Protein AF-A0A945I205-F1 (afdb_monomer_lite)

pLDDT: mean 88.52, std 10.61, range [39.75, 97.19]

Foldseek 3Di:
DCVVCVPHDDDPVNVQVVVCVVPVDHCPQVCCFVPPQPFFWEWEWEDDFFKIKIAIDSGDAPRWDWWWKAWQNRIDIDTHYNDIDMDTHHGPIDMGTPCVVDRYHYHYDPCSCVVVVDD

Structure (mmCIF, N/CA/C/O backbone):
data_AF-A0A945I205-F1
#
_entry.id   AF-A0A945I205-F1
#
loop_
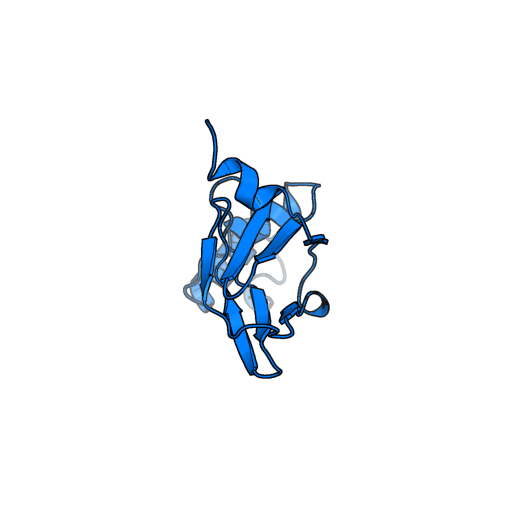_atom_site.group_PDB
_atom_site.id
_atom_site.type_symbol
_atom_site.label_atom_id
_atom_site.label_alt_id
_atom_site.label_comp_id
_atom_site.label_asym_id
_atom_site.label_entity_id
_atom_site.label_seq_id
_atom_site.pdbx_PDB_ins_code
_atom_site.Cartn_x
_atom_site.Cartn_y
_atom_site.Cartn_z
_atom_site.occupancy
_atom_site.B_iso_or_equiv
_atom_site.auth_seq_id
_atom_site.auth_comp_id
_atom_site.auth_asym_id
_atom_site.auth_atom_id
_atom_site.pdbx_PDB_model_num
ATOM 1 N N . PHE A 1 1 ? 5.175 -8.405 -28.660 1.00 67.50 1 PHE A N 1
ATOM 2 C CA . PHE A 1 1 ? 6.515 -7.993 -28.199 1.00 67.50 1 PHE A CA 1
ATOM 3 C C . PHE A 1 1 ? 7.582 -9.014 -28.583 1.00 67.50 1 PHE A C 1
ATOM 5 O O . PHE A 1 1 ? 8.465 -8.673 -29.356 1.00 67.50 1 PHE A O 1
ATOM 12 N N . SER A 1 2 ? 7.446 -10.275 -28.155 1.00 72.12 2 SER A N 1
ATOM 13 C CA . SER A 1 2 ? 8.464 -11.330 -28.311 1.00 72.12 2 SER A CA 1
ATOM 14 C C . SER A 1 2 ? 8.883 -11.619 -29.756 1.00 72.12 2 SER A C 1
ATOM 16 O O . SER A 1 2 ? 10.066 -11.749 -30.026 1.00 72.12 2 SER A O 1
ATOM 18 N N . ILE A 1 3 ? 7.944 -11.620 -30.711 1.00 76.12 3 ILE A N 1
ATOM 19 C CA . ILE A 1 3 ? 8.266 -11.830 -32.137 1.00 76.12 3 ILE A CA 1
ATOM 20 C C . ILE A 1 3 ? 9.074 -10.652 -32.714 1.00 76.12 3 ILE A C 1
ATOM 22 O O . ILE A 1 3 ? 9.969 -10.856 -33.525 1.00 76.12 3 ILE A O 1
ATOM 26 N N . LYS A 1 4 ? 8.791 -9.417 -32.273 1.00 74.06 4 LYS A N 1
ATOM 27 C CA . LYS A 1 4 ? 9.465 -8.204 -32.772 1.00 74.06 4 LYS A CA 1
ATOM 28 C C . LYS A 1 4 ? 10.883 -8.037 -32.216 1.00 74.06 4 LYS A C 1
ATOM 30 O O . LYS A 1 4 ? 11.708 -7.438 -32.888 1.00 74.06 4 LYS A O 1
ATOM 35 N N . ASN A 1 5 ? 11.154 -8.578 -31.026 1.00 76.69 5 ASN A N 1
ATOM 36 C CA . ASN A 1 5 ? 12.439 -8.450 -30.330 1.00 76.69 5 ASN A CA 1
ATOM 37 C C . ASN A 1 5 ? 13.220 -9.775 -30.232 1.00 76.69 5 ASN A C 1
ATOM 39 O O . ASN A 1 5 ? 14.138 -9.900 -29.433 1.00 76.69 5 ASN A O 1
ATOM 43 N N . ALA A 1 6 ? 12.870 -10.785 -31.036 1.00 71.44 6 ALA A N 1
ATOM 44 C CA . ALA A 1 6 ? 13.408 -12.146 -30.910 1.00 71.44 6 ALA A CA 1
ATOM 45 C C . ALA A 1 6 ? 14.937 -12.263 -31.094 1.00 71.44 6 ALA A C 1
ATOM 47 O O . ALA A 1 6 ? 15.520 -13.275 -30.716 1.00 71.44 6 ALA A O 1
ATOM 48 N N . LYS A 1 7 ? 15.586 -11.261 -31.702 1.00 76.75 7 LYS A N 1
ATOM 49 C CA . LYS A 1 7 ? 17.039 -11.222 -31.955 1.00 76.75 7 LYS A CA 1
ATOM 50 C C . LYS A 1 7 ? 17.687 -9.904 -31.512 1.00 76.75 7 LYS A C 1
ATOM 52 O O . LYS A 1 7 ? 18.774 -9.577 -31.978 1.00 76.75 7 LYS A O 1
ATOM 57 N N . SER A 1 8 ? 17.011 -9.128 -30.668 1.00 76.62 8 SER A N 1
ATOM 58 C CA . SER A 1 8 ? 17.520 -7.861 -30.138 1.00 76.62 8 SER A CA 1
ATOM 59 C C . SER A 1 8 ? 17.715 -7.945 -28.627 1.00 76.62 8 SER A C 1
ATOM 61 O O . SER A 1 8 ? 17.039 -8.705 -27.934 1.00 76.62 8 SER A O 1
ATOM 63 N N . HIS A 1 9 ? 18.646 -7.147 -28.107 1.00 80.19 9 HIS A N 1
ATOM 64 C CA . HIS A 1 9 ? 18.734 -6.906 -26.673 1.00 80.19 9 HIS A CA 1
ATOM 65 C C . HIS A 1 9 ? 17.581 -5.991 -26.266 1.00 80.19 9 HIS A C 1
ATOM 67 O O . HIS A 1 9 ? 17.375 -4.946 -26.882 1.00 80.19 9 HIS A O 1
ATOM 73 N N . VAL A 1 10 ? 16.830 -6.397 -25.246 1.00 82.44 10 VAL A N 1
ATOM 74 C CA . VAL A 1 10 ? 15.769 -5.585 -24.647 1.00 82.44 10 VAL A CA 1
ATOM 75 C C . VAL A 1 10 ? 16.192 -5.158 -23.254 1.00 82.44 10 VAL A C 1
ATOM 77 O O . VAL A 1 10 ? 16.762 -5.947 -22.500 1.00 82.44 10 VAL A O 1
ATOM 80 N N . SER A 1 11 ? 15.911 -3.907 -22.917 1.00 85.81 11 SER A N 1
ATOM 81 C CA . SER A 1 11 ? 16.082 -3.379 -21.569 1.00 85.81 11 SER A CA 1
ATOM 82 C C . SER A 1 11 ? 14.785 -3.486 -20.762 1.00 85.81 11 SER A C 1
ATOM 84 O O . SER A 1 11 ? 13.690 -3.631 -21.316 1.00 85.81 11 SER A O 1
ATOM 86 N N . THR A 1 12 ? 14.890 -3.339 -19.439 1.00 84.69 12 THR A N 1
ATOM 8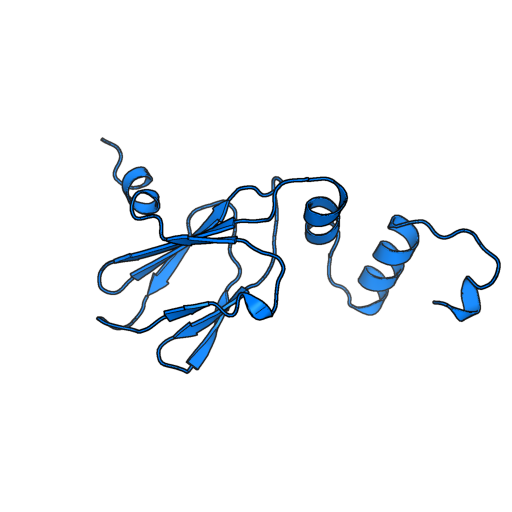7 C CA . THR A 1 12 ? 13.725 -3.165 -18.555 1.00 84.69 12 THR A CA 1
ATOM 88 C C . THR A 1 12 ? 12.843 -2.007 -19.027 1.00 84.69 12 THR A C 1
ATOM 90 O O . THR A 1 12 ? 11.618 -2.113 -19.006 1.00 84.69 12 THR A O 1
ATOM 93 N N . GLN A 1 13 ? 13.456 -0.934 -19.538 1.00 85.38 13 GLN A N 1
ATOM 94 C CA . GLN A 1 13 ? 12.736 0.230 -20.044 1.00 85.38 13 GLN A CA 1
ATOM 95 C C . GLN A 1 13 ? 11.920 -0.089 -21.305 1.00 85.38 13 GLN A C 1
ATOM 97 O O . GLN A 1 13 ? 10.788 0.373 -21.428 1.00 85.38 13 GLN A O 1
ATOM 102 N N . ASP A 1 14 ? 12.444 -0.906 -22.224 1.00 87.38 14 ASP A N 1
ATOM 103 C CA . ASP A 1 14 ? 11.717 -1.300 -23.441 1.00 87.38 14 ASP A CA 1
ATOM 104 C C . ASP A 1 14 ? 10.467 -2.115 -23.111 1.00 87.38 14 ASP A C 1
ATOM 106 O O . ASP A 1 14 ? 9.404 -1.932 -23.715 1.00 87.38 14 ASP A O 1
ATOM 110 N N . PHE A 1 15 ? 10.587 -3.004 -22.124 1.00 86.12 15 PHE A N 1
ATOM 111 C CA . PHE A 1 15 ? 9.468 -3.789 -21.623 1.00 86.12 15 PHE A CA 1
ATOM 112 C C . PHE A 1 15 ? 8.430 -2.914 -20.911 1.00 86.12 15 PHE A C 1
ATOM 114 O O . PHE A 1 15 ? 7.243 -2.994 -21.232 1.00 86.12 15 PHE A O 1
ATOM 121 N N . LEU A 1 16 ? 8.872 -2.025 -20.017 1.00 86.00 16 LEU A N 1
ATOM 122 C CA . LEU A 1 16 ? 8.017 -1.054 -19.331 1.00 86.00 16 LEU A CA 1
ATOM 123 C C . LEU A 1 16 ? 7.231 -0.189 -20.317 1.00 86.00 16 LEU A C 1
ATOM 125 O O . LEU A 1 16 ? 6.006 -0.116 -20.244 1.00 86.00 16 LEU A O 1
ATOM 129 N N . ASN A 1 17 ? 7.920 0.399 -21.295 1.00 87.44 17 ASN A N 1
ATOM 130 C CA . ASN A 1 17 ? 7.302 1.218 -22.335 1.00 87.44 17 ASN A CA 1
ATOM 131 C C . ASN A 1 17 ? 6.265 0.421 -23.139 1.00 87.44 17 ASN A C 1
ATOM 133 O O . ASN A 1 17 ? 5.214 0.952 -23.504 1.00 87.44 17 ASN A O 1
ATOM 137 N N . HIS A 1 18 ? 6.534 -0.861 -23.411 1.00 88.56 18 HIS A N 1
ATOM 138 C CA . HIS A 1 18 ? 5.582 -1.725 -24.100 1.00 88.56 18 HIS A CA 1
ATOM 139 C C . HIS A 1 18 ? 4.314 -1.971 -23.277 1.00 88.56 18 HIS A C 1
ATOM 141 O O . HIS A 1 18 ? 3.220 -1.859 -23.834 1.00 88.56 18 HIS A O 1
ATOM 147 N N . ILE A 1 19 ? 4.449 -2.274 -21.981 1.00 87.00 19 ILE A N 1
ATOM 148 C CA . ILE A 1 19 ? 3.304 -2.479 -21.086 1.00 87.00 19 ILE A CA 1
ATOM 149 C C . ILE A 1 19 ? 2.494 -1.193 -20.974 1.00 87.00 19 ILE A C 1
ATOM 151 O O . ILE A 1 19 ? 1.295 -1.233 -21.232 1.00 87.00 19 ILE A O 1
ATOM 155 N N . ILE A 1 20 ? 3.136 -0.063 -20.662 1.00 88.00 20 ILE A N 1
ATOM 156 C CA . ILE A 1 20 ? 2.463 1.235 -20.504 1.00 88.00 20 ILE A CA 1
ATOM 157 C C . ILE A 1 20 ? 1.662 1.571 -21.766 1.00 88.00 20 ILE A C 1
ATOM 159 O O . ILE A 1 20 ? 0.500 1.959 -21.683 1.00 88.00 20 ILE A O 1
ATOM 163 N N . LYS A 1 21 ? 2.238 1.337 -22.952 1.00 89.38 21 LYS A N 1
ATOM 164 C CA . LYS A 1 21 ? 1.543 1.538 -24.229 1.00 89.38 21 LYS A CA 1
ATOM 165 C C . LYS A 1 21 ? 0.361 0.585 -24.434 1.00 89.38 21 LYS A C 1
ATOM 167 O O . LYS A 1 21 ? -0.621 0.973 -25.058 1.00 89.38 21 LYS A O 1
ATOM 172 N N . ALA A 1 22 ? 0.462 -0.661 -23.977 1.00 89.88 22 ALA A N 1
ATOM 173 C CA . ALA A 1 22 ? -0.583 -1.667 -24.155 1.00 89.88 22 ALA A CA 1
ATOM 174 C C . ALA A 1 22 ? -1.750 -1.499 -23.168 1.00 89.88 22 ALA A C 1
ATOM 176 O O . ALA A 1 22 ? -2.891 -1.781 -23.521 1.00 89.88 22 ALA A O 1
ATOM 177 N N . THR A 1 23 ? -1.475 -1.053 -21.941 1.00 87.31 23 THR A N 1
ATOM 178 C CA . THR A 1 23 ? -2.463 -0.952 -20.855 1.00 87.31 23 THR A CA 1
ATOM 179 C C . THR A 1 23 ? -2.964 0.467 -20.616 1.00 87.31 23 THR A C 1
ATOM 181 O O . THR A 1 23 ? -3.968 0.637 -19.925 1.00 87.31 23 THR A O 1
ATOM 184 N N . ASN A 1 24 ? -2.253 1.475 -21.132 1.00 86.62 24 ASN A N 1
ATOM 185 C CA . ASN A 1 24 ? -2.438 2.888 -20.808 1.00 86.62 24 ASN A CA 1
ATOM 186 C C . ASN A 1 24 ? -2.373 3.173 -19.292 1.00 86.62 24 ASN A C 1
ATOM 188 O O . ASN A 1 24 ? -3.081 4.037 -18.776 1.00 86.62 24 ASN A O 1
ATOM 192 N N . LYS A 1 25 ? -1.555 2.404 -18.564 1.00 83.69 25 LYS A N 1
ATOM 193 C CA . LYS A 1 25 ? -1.317 2.545 -17.120 1.00 83.69 25 LYS A CA 1
ATOM 194 C C . LYS A 1 25 ? 0.167 2.735 -16.860 1.00 83.69 25 LYS A C 1
ATOM 196 O O . LYS A 1 25 ? 0.979 2.043 -17.471 1.00 83.69 25 LYS A O 1
ATOM 201 N N . ASP A 1 26 ? 0.497 3.626 -15.933 1.00 83.31 26 ASP A N 1
ATOM 202 C CA . AS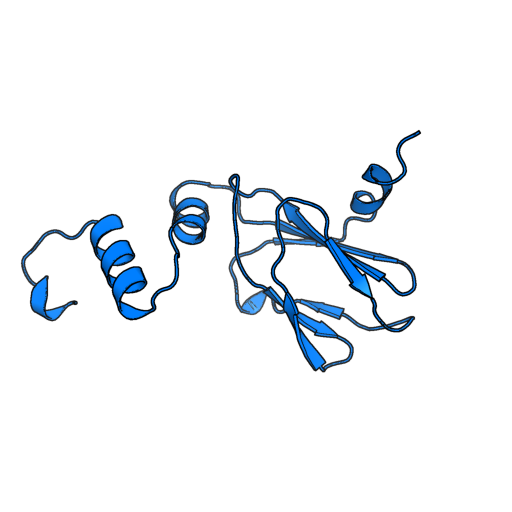P A 1 26 ? 1.869 3.819 -15.481 1.00 83.31 26 ASP A CA 1
ATOM 203 C C . ASP A 1 26 ? 2.243 2.752 -14.443 1.00 83.31 26 ASP A C 1
ATOM 205 O O . ASP A 1 26 ? 1.583 2.608 -13.415 1.00 83.31 26 ASP A O 1
ATOM 209 N N . PHE A 1 27 ? 3.288 1.984 -14.745 1.00 84.00 27 PHE A N 1
ATOM 210 C CA . PHE A 1 27 ? 3.842 0.949 -13.873 1.00 84.00 27 PHE A CA 1
ATOM 211 C C . PHE A 1 27 ? 5.256 1.288 -13.393 1.00 84.00 27 PHE A C 1
ATOM 213 O O . PHE A 1 27 ? 5.876 0.471 -12.712 1.00 84.00 27 PHE A O 1
ATOM 220 N N . GLN A 1 28 ? 5.790 2.465 -13.736 1.00 85.81 28 GLN A N 1
ATOM 221 C CA . GLN A 1 28 ? 7.170 2.813 -13.405 1.00 85.81 28 GLN A CA 1
ATOM 222 C C . GLN A 1 28 ? 7.421 2.792 -11.897 1.00 85.81 28 GLN A C 1
ATOM 224 O O . GLN A 1 28 ? 8.431 2.247 -11.467 1.00 85.81 28 GLN A O 1
ATOM 229 N N . SER A 1 29 ? 6.494 3.313 -11.088 1.00 86.06 29 SER A N 1
ATOM 230 C CA . SER A 1 29 ? 6.625 3.343 -9.623 1.00 86.06 29 SER A CA 1
ATOM 231 C C . SER A 1 29 ? 6.763 1.941 -9.018 1.00 86.06 29 SER A C 1
ATOM 233 O O . SER A 1 29 ? 7.647 1.705 -8.197 1.00 86.06 29 SER A O 1
ATOM 235 N N . ILE A 1 30 ? 5.941 0.991 -9.472 1.00 86.25 30 ILE A N 1
ATOM 236 C CA . ILE A 1 30 ? 5.949 -0.400 -9.005 1.00 86.25 30 ILE A CA 1
ATOM 237 C C . ILE A 1 30 ? 7.254 -1.092 -9.402 1.00 86.25 30 ILE A C 1
ATOM 239 O O . ILE A 1 30 ? 7.906 -1.714 -8.566 1.00 86.25 30 ILE A O 1
ATOM 243 N N . PHE A 1 31 ? 7.671 -0.960 -10.663 1.00 87.81 31 PHE A N 1
ATOM 244 C CA . PHE A 1 31 ? 8.931 -1.555 -11.110 1.00 87.81 31 PHE A CA 1
ATOM 245 C C . PHE A 1 31 ? 10.123 -0.947 -10.381 1.00 87.81 31 PHE A C 1
ATOM 247 O O . PHE A 1 31 ? 10.999 -1.687 -9.947 1.00 87.81 31 PHE A O 1
ATOM 254 N N . ASN A 1 32 ? 10.140 0.371 -10.190 1.00 89.38 32 ASN A N 1
ATOM 255 C CA . ASN A 1 32 ? 11.234 1.029 -9.492 1.00 89.38 32 ASN A CA 1
ATOM 256 C C . ASN A 1 32 ? 11.355 0.544 -8.048 1.00 89.38 32 ASN A C 1
ATOM 258 O O . ASN A 1 32 ? 12.461 0.259 -7.597 1.00 89.38 32 ASN A O 1
ATOM 262 N N . GLN A 1 33 ? 10.225 0.386 -7.357 1.00 90.56 33 GLN A N 1
ATOM 263 C CA . GLN A 1 33 ? 10.200 -0.167 -6.011 1.00 90.56 33 GLN A CA 1
ATOM 264 C C . GLN A 1 33 ? 10.787 -1.581 -5.966 1.00 90.56 33 GLN A C 1
ATOM 266 O O . GLN A 1 33 ?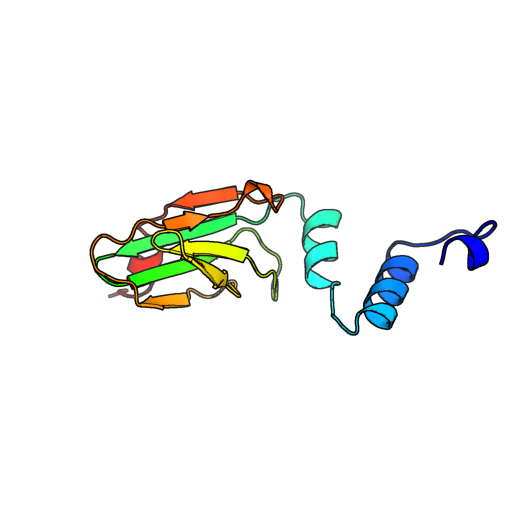 11.671 -1.837 -5.164 1.00 90.56 33 GLN A O 1
ATOM 271 N N . TYR A 1 34 ? 10.326 -2.496 -6.823 1.00 89.25 34 TYR A N 1
ATOM 272 C CA . TYR A 1 34 ? 10.727 -3.904 -6.729 1.00 89.25 34 TYR A CA 1
ATOM 273 C C . TYR A 1 34 ? 12.100 -4.220 -7.331 1.00 89.25 34 TYR A C 1
ATOM 275 O O . TYR A 1 34 ? 12.722 -5.202 -6.932 1.00 89.25 34 TYR A O 1
ATOM 283 N N . PHE A 1 35 ? 12.575 -3.431 -8.297 1.00 87.38 35 PHE A N 1
ATOM 284 C CA . PHE A 1 35 ? 13.877 -3.660 -8.928 1.00 87.38 35 PHE A CA 1
ATOM 285 C C . PHE A 1 35 ? 15.013 -2.885 -8.258 1.00 87.38 35 PHE A C 1
ATOM 287 O O . PHE A 1 35 ? 16.145 -3.370 -8.271 1.00 87.38 35 PHE A O 1
ATOM 294 N N . TYR A 1 36 ? 14.745 -1.692 -7.715 1.00 87.88 36 TYR A N 1
ATOM 295 C CA . TYR A 1 36 ? 15.796 -0.789 -7.2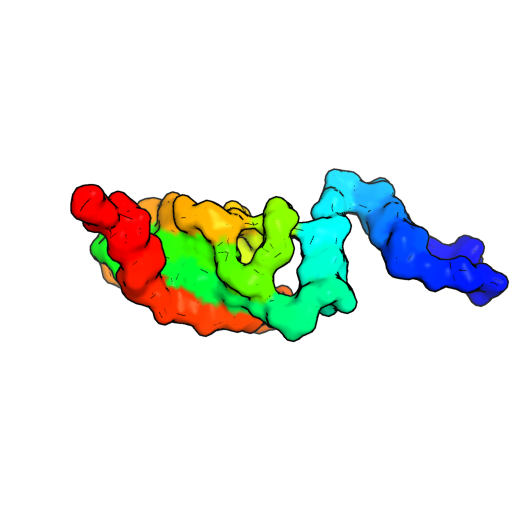31 1.00 87.88 36 TYR A CA 1
ATOM 296 C C . TYR A 1 36 ? 15.749 -0.505 -5.725 1.00 87.88 36 TYR A C 1
ATOM 298 O O . TYR A 1 36 ? 16.766 -0.069 -5.185 1.00 87.88 36 TYR A O 1
ATOM 306 N N . ASP A 1 37 ? 14.639 -0.774 -5.028 1.00 89.00 37 ASP A N 1
ATOM 307 C CA . ASP A 1 37 ? 14.603 -0.763 -3.562 1.00 89.00 37 ASP A CA 1
ATOM 308 C C . ASP A 1 37 ? 14.632 -2.205 -3.036 1.00 89.00 37 ASP A C 1
ATOM 310 O O . ASP A 1 37 ? 13.812 -3.050 -3.386 1.00 89.00 37 ASP A O 1
ATOM 314 N N . HIS A 1 38 ? 15.613 -2.505 -2.187 1.00 88.31 38 HIS A N 1
ATOM 315 C CA . HIS A 1 38 ? 15.765 -3.829 -1.584 1.00 88.31 38 HIS A CA 1
ATOM 316 C C . HIS A 1 38 ? 14.721 -4.097 -0.490 1.00 88.31 38 HIS A C 1
ATOM 318 O O . HIS A 1 38 ? 14.557 -5.240 -0.061 1.00 88.31 38 HIS A O 1
ATOM 324 N N . ARG A 1 39 ? 14.042 -3.052 -0.001 1.00 92.00 39 ARG A N 1
ATOM 325 C CA . ARG A 1 39 ? 13.038 -3.163 1.053 1.00 92.00 39 ARG A CA 1
ATOM 326 C C . ARG A 1 39 ? 11.681 -3.493 0.430 1.00 92.00 39 ARG A C 1
ATOM 328 O O . ARG A 1 39 ? 11.219 -2.767 -0.455 1.00 92.00 39 ARG A O 1
ATOM 335 N N . PRO A 1 40 ? 11.007 -4.558 0.890 1.00 91.50 40 PRO A N 1
ATOM 336 C CA . PRO A 1 40 ? 9.659 -4.850 0.433 1.00 91.50 40 PRO A CA 1
ATOM 337 C C . PRO A 1 40 ? 8.680 -3.768 0.927 1.00 91.50 40 PRO A C 1
ATOM 339 O O . PRO A 1 40 ? 8.761 -3.357 2.094 1.00 91.50 40 PRO A O 1
ATOM 342 N N . PRO A 1 41 ? 7.724 -3.335 0.083 1.00 95.62 41 PRO A N 1
ATOM 343 C CA . PRO A 1 41 ? 6.651 -2.441 0.501 1.00 95.62 41 PRO A CA 1
ATOM 344 C C . PRO A 1 41 ? 5.927 -2.998 1.719 1.00 95.62 41 PRO A C 1
ATOM 346 O O . PRO A 1 41 ? 5.558 -4.173 1.757 1.00 95.62 41 PRO A O 1
ATOM 349 N N . THR A 1 42 ? 5.725 -2.153 2.722 1.00 96.44 42 THR A N 1
ATOM 350 C CA . THR A 1 42 ? 5.042 -2.529 3.957 1.00 96.44 42 THR A CA 1
ATOM 351 C C . THR A 1 42 ? 3.695 -1.827 4.013 1.00 96.44 42 THR A C 1
ATOM 353 O O . THR A 1 42 ? 3.621 -0.601 3.987 1.00 96.44 42 THR A O 1
ATOM 356 N N . PHE A 1 43 ? 2.617 -2.600 4.058 1.00 97.19 43 PHE A N 1
ATOM 357 C CA . PHE A 1 43 ? 1.278 -2.090 4.290 1.00 97.19 43 PHE A CA 1
ATOM 358 C C . PHE A 1 43 ? 1.044 -2.004 5.797 1.00 97.19 43 PHE A C 1
ATOM 360 O O . PHE A 1 43 ? 0.864 -3.020 6.474 1.00 97.19 43 PHE A O 1
ATOM 367 N N . GLU A 1 44 ? 1.089 -0.782 6.318 1.00 96.75 44 GLU A N 1
ATOM 368 C CA . GLU A 1 44 ? 0.795 -0.495 7.718 1.00 96.75 44 GLU A CA 1
ATOM 369 C C . GLU A 1 44 ? -0.687 -0.205 7.873 1.00 96.75 44 GLU A C 1
ATOM 371 O O . GLU A 1 44 ? -1.229 0.619 7.133 1.00 96.75 44 GLU A O 1
ATOM 376 N N . TYR A 1 45 ? -1.333 -0.843 8.845 1.00 96.25 45 TYR A N 1
ATOM 377 C CA . TYR A 1 45 ? -2.744 -0.613 9.118 1.00 96.25 45 TYR A CA 1
ATOM 378 C C . TYR A 1 45 ? -3.080 -0.656 10.603 1.00 96.25 45 TYR A C 1
ATOM 380 O O . TYR A 1 45 ? -2.360 -1.233 11.414 1.00 96.25 45 TYR A O 1
ATOM 388 N N . TYR A 1 46 ? -4.212 -0.050 10.951 1.00 96.00 46 TYR A N 1
ATOM 389 C CA . TYR A 1 46 ? -4.780 -0.128 12.286 1.00 96.00 46 TYR A CA 1
ATOM 390 C C . TYR A 1 46 ? -6.288 0.084 12.255 1.00 96.00 46 TYR A C 1
ATOM 392 O O . TYR A 1 46 ? -6.795 0.986 11.583 1.00 96.00 46 TYR A O 1
ATOM 400 N N . GLN A 1 47 ? -7.017 -0.721 13.018 1.00 93.94 47 GLN A N 1
ATOM 401 C CA . GLN A 1 47 ? -8.458 -0.584 13.172 1.00 93.94 47 GLN A CA 1
ATOM 402 C C . GLN A 1 47 ? -8.779 0.071 14.515 1.00 93.94 47 GLN A C 1
ATOM 404 O O . GLN A 1 47 ? -8.423 -0.440 15.572 1.00 93.94 47 GLN A O 1
ATOM 409 N N . SER A 1 48 ? -9.510 1.186 14.489 1.00 92.94 48 SER A N 1
ATOM 410 C CA . SER A 1 48 ? -9.966 1.863 15.704 1.00 92.94 48 SER A CA 1
ATOM 411 C C . SER A 1 48 ? -11.450 2.196 15.601 1.00 92.94 48 SER A C 1
ATOM 413 O O . SER A 1 48 ? -11.869 3.056 14.825 1.00 92.94 48 SER A O 1
ATOM 415 N N . GLY A 1 49 ? -12.265 1.482 16.381 1.00 90.94 49 GLY A N 1
ATOM 416 C CA . GLY A 1 49 ? -13.714 1.670 16.428 1.00 90.94 49 GLY A CA 1
ATOM 417 C C . GLY A 1 49 ? -14.392 1.391 15.084 1.00 90.94 49 GLY A C 1
ATOM 418 O O . GLY A 1 49 ? -14.540 0.240 14.682 1.00 90.94 49 GLY A O 1
ATOM 419 N N . ASN A 1 50 ? -14.852 2.456 14.430 1.00 94.94 50 ASN A N 1
ATOM 420 C CA . ASN A 1 50 ? -15.529 2.440 13.131 1.00 94.94 50 ASN A CA 1
ATOM 421 C C . ASN A 1 50 ? -14.632 2.933 11.984 1.00 94.94 50 ASN A C 1
ATOM 423 O O . ASN A 1 50 ? -15.143 3.282 10.922 1.00 94.94 50 ASN A O 1
ATOM 427 N N . LYS A 1 51 ? -13.312 2.999 12.190 1.00 95.50 51 LYS A N 1
ATOM 428 C CA . LYS A 1 51 ? -12.355 3.434 11.173 1.00 95.50 51 LYS A CA 1
ATOM 429 C C . LYS A 1 51 ? -11.232 2.430 10.982 1.00 95.50 51 LYS A C 1
ATOM 431 O O . LYS A 1 51 ? -10.731 1.845 11.943 1.00 95.50 51 LYS A O 1
ATOM 436 N N . TYR A 1 52 ? -10.827 2.284 9.729 1.00 96.25 52 TYR A N 1
ATOM 437 C CA . TYR A 1 52 ? -9.648 1.538 9.319 1.00 96.25 52 TYR A CA 1
ATOM 438 C C . TYR A 1 52 ? -8.630 2.509 8.737 1.00 96.25 52 TYR A C 1
ATOM 440 O O . TYR A 1 52 ? -8.918 3.177 7.743 1.00 96.25 52 TYR A O 1
ATOM 448 N N . TYR A 1 53 ? -7.472 2.604 9.375 1.00 96.62 53 TYR A N 1
ATOM 449 C CA . TYR A 1 53 ? -6.360 3.463 8.989 1.00 96.62 53 TYR A CA 1
ATOM 450 C C . TYR A 1 53 ? -5.310 2.635 8.272 1.00 96.62 53 TYR A C 1
ATOM 452 O O . TYR A 1 53 ? -5.050 1.505 8.679 1.00 96.62 53 TYR A O 1
ATOM 460 N N . TYR A 1 54 ? -4.709 3.188 7.225 1.00 96.69 54 TYR A N 1
ATOM 461 C CA . TYR A 1 54 ? -3.708 2.478 6.444 1.00 96.69 54 TYR A CA 1
ATOM 462 C C . TYR A 1 54 ? -2.786 3.417 5.663 1.00 96.69 54 TYR A C 1
ATOM 464 O O . TYR A 1 54 ? -3.163 4.546 5.334 1.00 96.69 54 TYR A O 1
ATOM 472 N N . ARG A 1 55 ? -1.583 2.935 5.342 1.00 96.44 55 ARG A N 1
ATOM 473 C CA . ARG A 1 55 ? -0.620 3.584 4.437 1.00 96.44 55 ARG A CA 1
ATOM 474 C C . ARG A 1 55 ? 0.417 2.594 3.914 1.00 96.44 55 ARG A C 1
ATOM 476 O O . ARG A 1 55 ? 0.606 1.521 4.482 1.00 96.44 55 ARG A O 1
ATOM 483 N N . TRP A 1 56 ? 1.136 2.999 2.875 1.00 96.38 56 TRP A N 1
ATOM 484 C CA . TRP A 1 56 ? 2.400 2.375 2.499 1.00 96.38 56 TRP A CA 1
ATOM 485 C C . TRP A 1 56 ? 3.551 2.954 3.332 1.00 96.38 56 TRP A C 1
ATOM 487 O O . TRP A 1 56 ? 3.677 4.168 3.472 1.00 96.38 56 TRP A O 1
ATOM 497 N N . SER A 1 57 ? 4.418 2.088 3.846 1.00 95.19 57 SER A N 1
ATOM 498 C CA . SER A 1 57 ? 5.733 2.427 4.392 1.00 95.19 57 SER A CA 1
ATOM 499 C C . SER A 1 57 ? 6.810 1.567 3.723 1.00 95.19 57 SER A C 1
ATOM 501 O O . SER A 1 57 ? 6.500 0.617 3.001 1.00 95.19 57 SER A O 1
ATOM 503 N N . ASN A 1 58 ? 8.087 1.919 3.907 1.00 94.81 58 ASN A N 1
ATOM 504 C CA . ASN A 1 58 ? 9.216 1.284 3.205 1.00 94.81 58 ASN A CA 1
ATOM 505 C C . ASN A 1 58 ? 9.086 1.311 1.673 1.00 94.81 58 ASN A C 1
ATOM 507 O O . ASN A 1 58 ? 9.513 0.385 0.988 1.00 94.81 58 ASN A O 1
ATOM 511 N N . VAL A 1 59 ? 8.501 2.384 1.144 1.00 95.00 59 VAL A N 1
ATOM 512 C CA . VAL A 1 59 ? 8.330 2.596 -0.292 1.00 95.00 59 VAL A CA 1
ATOM 513 C C . VAL A 1 59 ? 9.073 3.842 -0.762 1.00 95.00 59 VAL A C 1
ATOM 515 O O . VAL A 1 59 ? 9.380 4.732 0.032 1.00 95.00 59 VAL A O 1
ATOM 518 N N . ILE A 1 60 ? 9.373 3.900 -2.056 1.00 92.88 60 ILE A N 1
ATOM 519 C CA . ILE A 1 60 ? 9.897 5.090 -2.720 1.00 92.88 60 ILE A CA 1
ATOM 520 C C . ILE A 1 60 ? 8.854 6.211 -2.731 1.00 92.88 60 ILE A C 1
ATOM 522 O O . ILE A 1 60 ? 7.645 5.967 -2.697 1.00 92.88 60 ILE A O 1
ATOM 526 N N . SER A 1 61 ? 9.327 7.451 -2.849 1.00 91.25 61 SER A N 1
ATOM 527 C CA . SER A 1 61 ? 8.430 8.602 -2.927 1.00 91.25 61 SER A CA 1
ATOM 528 C C . SER A 1 61 ? 7.527 8.528 -4.162 1.00 91.25 61 SER A C 1
ATOM 530 O O . SER A 1 61 ? 7.984 8.235 -5.269 1.00 91.25 61 SER A O 1
ATOM 532 N N . GLY A 1 62 ? 6.235 8.793 -3.970 1.00 88.69 62 GLY A N 1
ATOM 533 C CA . GLY A 1 62 ? 5.219 8.705 -5.017 1.00 88.69 62 GLY A CA 1
ATOM 534 C C . GLY A 1 62 ? 4.777 7.274 -5.335 1.00 88.69 62 GLY A C 1
ATOM 535 O O . GLY A 1 62 ? 4.088 7.060 -6.338 1.00 88.69 62 GLY A O 1
ATOM 536 N N . PHE A 1 63 ? 5.149 6.290 -4.509 1.00 91.19 63 PHE A N 1
ATOM 537 C CA . PHE A 1 63 ? 4.729 4.909 -4.710 1.00 91.19 63 PHE A CA 1
ATOM 538 C C . PHE A 1 63 ? 3.205 4.775 -4.685 1.00 91.19 63 PHE A C 1
ATOM 540 O O . PHE A 1 63 ? 2.504 5.290 -3.811 1.00 91.19 63 PHE A O 1
ATOM 547 N N . THR A 1 64 ? 2.697 4.061 -5.684 1.00 87.69 64 THR A N 1
ATOM 548 C CA . THR A 1 64 ? 1.271 3.865 -5.920 1.00 87.69 64 THR A CA 1
ATOM 549 C C . THR A 1 64 ? 1.044 2.422 -6.330 1.00 87.69 64 THR A C 1
ATOM 551 O O . THR A 1 64 ? 1.450 1.990 -7.405 1.00 87.69 64 THR A O 1
ATOM 554 N N . MET A 1 65 ? 0.377 1.668 -5.464 1.00 91.25 65 MET A N 1
ATOM 555 C CA . MET A 1 65 ? -0.011 0.293 -5.749 1.00 91.25 65 MET A CA 1
ATOM 556 C C . MET A 1 65 ? -1.357 0.015 -5.084 1.00 91.25 65 MET A C 1
ATOM 558 O O . MET A 1 65 ? -1.476 0.252 -3.878 1.00 91.25 65 MET A O 1
ATOM 562 N N . PRO A 1 66 ? -2.381 -0.416 -5.843 1.00 93.88 66 PRO A N 1
ATOM 563 C CA . PRO A 1 66 ? -3.648 -0.820 -5.257 1.00 93.88 66 PRO A CA 1
ATOM 564 C C . PRO A 1 66 ? -3.481 -2.101 -4.439 1.00 93.88 66 PRO A C 1
ATOM 566 O O . PRO A 1 66 ? -2.614 -2.917 -4.740 1.00 93.88 66 PRO A O 1
ATOM 569 N N . LEU A 1 67 ? -4.329 -2.271 -3.429 1.00 94.88 67 LEU A N 1
ATOM 570 C CA . LEU A 1 67 ? -4.348 -3.452 -2.572 1.00 94.88 67 LEU A CA 1
ATOM 571 C C . LEU A 1 67 ? -5.790 -3.874 -2.317 1.00 94.88 67 LEU A C 1
ATOM 573 O O . LEU A 1 67 ? -6.614 -3.032 -1.953 1.00 94.88 67 LEU A O 1
ATOM 577 N N . ASP A 1 68 ? -6.078 -5.157 -2.489 1.00 96.25 68 ASP A N 1
ATOM 578 C CA . ASP A 1 68 ? -7.406 -5.704 -2.245 1.00 96.25 68 ASP A CA 1
ATOM 579 C C . ASP A 1 68 ? -7.521 -6.216 -0.807 1.00 96.25 68 ASP A C 1
ATOM 581 O O . ASP A 1 68 ? -6.650 -6.917 -0.281 1.00 96.25 68 ASP A O 1
ATOM 585 N N . ILE A 1 69 ? -8.606 -5.813 -0.150 1.00 96.38 69 ILE A N 1
ATOM 586 C CA . ILE A 1 69 ? -8.968 -6.251 1.195 1.00 96.38 69 ILE A CA 1
ATOM 587 C C . ILE A 1 69 ? -10.407 -6.757 1.193 1.00 96.38 69 ILE A C 1
ATOM 589 O O . ILE A 1 69 ? -11.245 -6.266 0.440 1.00 96.38 69 ILE A O 1
ATOM 593 N N . ASP A 1 70 ? -10.719 -7.685 2.082 1.00 96.88 70 ASP A N 1
ATOM 594 C CA . ASP A 1 70 ? -12.079 -8.133 2.339 1.00 96.88 70 ASP A CA 1
ATOM 595 C C . ASP A 1 70 ? -12.578 -7.499 3.637 1.00 96.88 70 ASP A C 1
ATOM 597 O O . ASP A 1 70 ? -11.974 -7.670 4.695 1.00 96.88 70 ASP A O 1
ATOM 601 N N . ILE A 1 71 ? -13.694 -6.771 3.567 1.00 96.50 71 ILE A N 1
ATOM 602 C CA . ILE A 1 71 ? -14.375 -6.190 4.730 1.00 96.50 71 ILE A CA 1
ATOM 603 C C . ILE A 1 71 ? -15.660 -6.979 4.949 1.00 96.50 71 ILE A C 1
ATOM 605 O O . ILE A 1 71 ? -16.590 -6.888 4.149 1.00 96.50 71 ILE A O 1
ATOM 609 N N . ASN A 1 72 ? -15.721 -7.765 6.025 1.00 95.38 72 ASN A N 1
ATOM 610 C CA . ASN A 1 72 ? -16.832 -8.686 6.301 1.00 95.38 72 ASN A CA 1
ATOM 611 C C . ASN A 1 72 ? -17.143 -9.618 5.110 1.00 95.38 72 ASN A C 1
ATOM 613 O O . ASN A 1 72 ? -18.304 -9.885 4.805 1.00 95.38 72 ASN A O 1
ATOM 617 N N . GLY A 1 73 ? -16.098 -10.075 4.411 1.00 94.44 73 GLY A N 1
ATOM 618 C CA . GLY A 1 73 ? -16.209 -10.946 3.236 1.00 94.44 73 GLY A CA 1
ATOM 619 C C . GLY A 1 73 ? -16.571 -10.238 1.926 1.00 94.44 73 GLY A C 1
ATOM 620 O O . GLY A 1 73 ? -16.724 -10.911 0.910 1.00 94.44 73 GLY A O 1
ATOM 621 N N . VAL A 1 74 ? -16.707 -8.907 1.922 1.00 95.88 74 VAL A N 1
ATOM 622 C CA . VAL A 1 74 ? -16.915 -8.116 0.702 1.00 95.88 74 VAL A CA 1
ATOM 623 C C . VAL A 1 74 ? -15.593 -7.500 0.260 1.00 95.88 74 VAL A C 1
ATOM 625 O O . VAL A 1 74 ? -14.990 -6.721 1.000 1.00 95.88 74 VAL A O 1
ATOM 628 N N . GLU A 1 75 ? -15.178 -7.823 -0.962 1.00 96.25 75 GLU A N 1
ATOM 629 C CA . GLU A 1 75 ? -13.955 -7.300 -1.571 1.00 96.25 75 GLU A CA 1
ATOM 630 C C . GLU A 1 75 ? -14.021 -5.778 -1.754 1.00 96.25 75 GLU A C 1
ATOM 632 O O . GLU A 1 75 ? -15.006 -5.217 -2.248 1.00 96.25 75 GLU A O 1
ATOM 637 N N . LYS A 1 76 ? -12.935 -5.102 -1.387 1.00 96.06 76 LYS A N 1
ATOM 638 C CA . LYS A 1 76 ? -12.728 -3.674 -1.582 1.00 96.06 76 LYS A CA 1
ATOM 639 C C . LYS A 1 76 ? -11.288 -3.406 -1.994 1.00 96.06 76 LYS A C 1
ATOM 641 O O . LYS A 1 76 ? -10.350 -3.700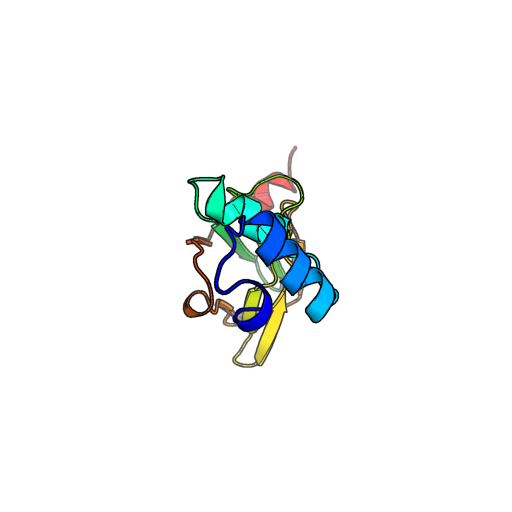 -1.259 1.00 96.06 76 LYS A O 1
ATOM 646 N N . ARG A 1 77 ? -11.132 -2.728 -3.129 1.00 96.56 77 ARG A N 1
ATOM 647 C CA . ARG A 1 77 ? -9.837 -2.231 -3.592 1.00 96.56 77 ARG A CA 1
ATOM 648 C C . ARG A 1 77 ? -9.486 -0.906 -2.930 1.00 96.56 77 ARG A C 1
ATOM 650 O O . ARG A 1 77 ? -10.218 0.078 -3.060 1.00 96.56 77 ARG A O 1
ATOM 657 N N . LEU A 1 78 ? -8.345 -0.865 -2.257 1.00 96.12 78 LEU A N 1
ATOM 658 C CA . LEU A 1 78 ? -7.736 0.350 -1.732 1.00 96.12 78 LEU A CA 1
ATOM 659 C C . LEU A 1 78 ? -6.699 0.899 -2.711 1.00 96.12 78 LEU A C 1
ATOM 661 O O . LEU A 1 78 ? -6.087 0.160 -3.478 1.00 96.12 78 LEU A O 1
ATOM 665 N N . PHE A 1 79 ? -6.453 2.206 -2.622 1.00 95.00 79 PHE A N 1
ATOM 666 C CA . PHE A 1 79 ? -5.336 2.884 -3.285 1.00 95.00 79 PHE A CA 1
ATOM 667 C C . PHE A 1 79 ? -4.493 3.609 -2.229 1.00 95.00 79 PHE A C 1
ATOM 669 O O . PHE A 1 79 ? -4.620 4.832 -2.088 1.00 95.00 79 PHE A O 1
ATOM 676 N N . PRO A 1 80 ? -3.708 2.867 -1.426 1.00 95.00 80 PRO A N 1
ATOM 677 C CA . PRO A 1 80 ? -2.900 3.452 -0.371 1.00 95.00 80 PRO A CA 1
ATOM 678 C C . PRO A 1 80 ? -1.786 4.334 -0.938 1.00 95.00 80 PRO A C 1
ATOM 680 O O . PRO A 1 80 ? -1.296 4.123 -2.051 1.00 95.00 80 PRO A O 1
ATOM 683 N N . LYS A 1 81 ? -1.376 5.313 -0.140 1.00 94.81 81 LYS A N 1
ATOM 684 C CA . LYS A 1 81 ? -0.242 6.210 -0.377 1.00 94.81 81 LYS A CA 1
ATOM 685 C C . LYS A 1 81 ? 0.699 6.164 0.826 1.00 94.81 81 LYS A C 1
ATOM 687 O O . LYS A 1 81 ? 0.387 5.539 1.835 1.00 94.81 81 LYS A O 1
ATOM 692 N N . GLU A 1 82 ? 1.827 6.861 0.733 1.00 93.56 82 GLU A N 1
ATOM 693 C CA . GLU A 1 82 ? 2.738 7.086 1.868 1.00 93.56 82 GLU A CA 1
ATOM 694 C C . GLU A 1 82 ? 2.059 7.850 3.017 1.00 93.56 82 GLU A C 1
ATOM 696 O O . GLU A 1 82 ? 2.311 7.611 4.198 1.00 93.56 82 GLU A O 1
ATOM 701 N N . LEU A 1 83 ? 1.165 8.777 2.662 1.00 93.50 83 LEU A N 1
ATOM 702 C CA . LEU A 1 83 ? 0.365 9.524 3.625 1.00 93.50 83 LEU A CA 1
ATOM 703 C C . LEU A 1 83 ? -0.731 8.639 4.215 1.00 93.50 83 LEU A C 1
ATOM 705 O O . LEU A 1 83 ? -1.378 7.873 3.501 1.00 93.50 83 LEU A O 1
ATOM 709 N N . LEU A 1 84 ? -0.972 8.811 5.514 1.00 95.00 84 LEU A N 1
ATOM 710 C CA . LEU A 1 84 ? -2.005 8.086 6.241 1.00 95.00 84 LEU A CA 1
ATOM 711 C C . LEU A 1 84 ? -3.394 8.378 5.666 1.00 95.00 84 LEU A C 1
ATOM 713 O O . LEU A 1 84 ? -3.807 9.531 5.538 1.00 95.00 84 LEU A O 1
ATOM 717 N N . GLN A 1 85 ? -4.124 7.314 5.350 1.00 95.56 85 GLN A N 1
ATOM 718 C CA . GLN A 1 85 ? -5.494 7.362 4.857 1.00 95.56 85 GLN A CA 1
ATOM 719 C C . GLN A 1 85 ? -6.405 6.563 5.784 1.00 95.56 85 GLN A C 1
ATOM 721 O O . GLN A 1 85 ? -5.950 5.745 6.583 1.00 95.56 85 GLN A O 1
ATOM 726 N N . SER A 1 86 ? -7.710 6.815 5.692 1.00 96.31 86 SER A N 1
ATOM 727 C CA . SER A 1 86 ? -8.696 6.032 6.426 1.00 96.31 86 SER A CA 1
ATOM 728 C C . SER A 1 86 ? -9.977 5.831 5.632 1.00 96.31 86 SER A C 1
ATOM 730 O O . SER A 1 86 ? -10.313 6.633 4.758 1.00 96.31 86 SER A O 1
ATOM 732 N N . ILE A 1 87 ? -10.684 4.753 5.958 1.00 96.44 87 ILE A N 1
ATOM 733 C CA . ILE A 1 87 ? -12.050 4.488 5.511 1.00 96.44 87 ILE A CA 1
ATOM 734 C C . ILE A 1 87 ? -12.939 4.199 6.717 1.00 96.44 87 ILE A C 1
ATOM 736 O O . ILE A 1 87 ? -12.486 3.632 7.715 1.00 96.44 87 ILE A O 1
ATOM 740 N N . ASP A 1 88 ? -14.215 4.551 6.600 1.00 96.31 88 ASP A N 1
ATOM 741 C CA . ASP A 1 88 ? -15.218 4.140 7.574 1.00 96.31 88 ASP A CA 1
ATOM 742 C C . ASP A 1 88 ? -15.593 2.667 7.365 1.00 96.31 88 ASP A C 1
ATOM 744 O O . ASP A 1 88 ? -15.721 2.178 6.236 1.00 96.31 88 ASP A O 1
ATOM 748 N N . ILE A 1 89 ? -15.767 1.967 8.480 1.00 95.69 89 ILE A N 1
ATOM 749 C CA . ILE A 1 89 ? -16.143 0.557 8.571 1.00 95.69 89 ILE A CA 1
ATOM 750 C C . ILE A 1 89 ? -17.207 0.387 9.662 1.00 95.69 89 ILE A C 1
ATOM 752 O O . ILE A 1 89 ? -17.321 1.201 10.582 1.00 95.69 89 ILE A O 1
ATOM 756 N N . ALA A 1 90 ? -17.987 -0.692 9.607 1.00 94.06 90 ALA A N 1
ATOM 757 C CA . ALA A 1 90 ? -18.878 -1.019 10.716 1.00 94.06 90 ALA A CA 1
ATOM 758 C C . ALA A 1 90 ? -18.059 -1.380 11.968 1.00 94.06 90 ALA A C 1
ATOM 760 O O . ALA A 1 90 ? -16.956 -1.932 11.868 1.00 94.06 90 ALA A O 1
ATOM 761 N N . LYS A 1 91 ? -18.601 -1.103 13.160 1.00 91.75 91 LYS A N 1
ATOM 762 C CA . LYS A 1 91 ? -17.979 -1.564 14.409 1.00 91.75 91 LYS A CA 1
ATOM 763 C C . LYS A 1 91 ? -17.834 -3.085 14.376 1.00 91.75 91 LYS A C 1
ATOM 765 O O . LYS A 1 91 ? -18.750 -3.774 13.939 1.00 91.75 91 LYS A O 1
ATOM 770 N N . HIS A 1 92 ? -16.693 -3.576 14.855 1.00 89.00 92 HIS A N 1
ATOM 771 C CA . HIS A 1 92 ? -16.346 -5.002 14.855 1.00 89.00 92 HIS A CA 1
ATOM 772 C C . HIS A 1 92 ? -16.274 -5.641 13.458 1.00 89.00 92 HIS A C 1
ATOM 774 O O . HIS A 1 92 ? -16.412 -6.856 13.345 1.00 89.00 92 HIS A O 1
ATOM 780 N N . SER A 1 93 ? -16.050 -4.849 12.400 1.00 93.38 93 SER A N 1
ATOM 781 C CA . SER A 1 93 ? -15.778 -5.430 11.081 1.00 93.38 93 SER A CA 1
ATOM 782 C C . SER A 1 93 ? -14.519 -6.286 11.130 1.00 93.38 93 SER A C 1
ATOM 784 O O . SER A 1 93 ? -13.528 -5.884 11.741 1.00 93.38 93 SER A O 1
ATOM 786 N N . VAL A 1 94 ? -14.568 -7.432 10.460 1.00 93.88 94 VAL A N 1
ATOM 787 C CA . VAL A 1 94 ? -13.405 -8.280 10.202 1.00 93.88 94 VAL A CA 1
ATOM 788 C C . VAL A 1 94 ? -12.793 -7.835 8.885 1.00 93.88 94 VAL A C 1
ATOM 790 O O . VAL A 1 94 ? -13.498 -7.746 7.876 1.00 93.88 94 VAL A O 1
ATOM 793 N N . ILE A 1 95 ? -11.497 -7.537 8.908 1.00 95.00 95 ILE A N 1
ATOM 794 C CA . ILE A 1 95 ? -10.748 -7.099 7.735 1.00 95.00 95 ILE A CA 1
ATOM 795 C C . ILE A 1 95 ? -9.655 -8.120 7.456 1.00 95.00 95 ILE A C 1
ATOM 797 O O . ILE A 1 95 ? -8.870 -8.447 8.344 1.00 95.00 95 ILE A O 1
ATOM 801 N N . TYR A 1 96 ? -9.619 -8.617 6.226 1.00 94.38 96 TYR A N 1
ATOM 802 C CA . TYR A 1 96 ? -8.582 -9.522 5.750 1.00 94.38 96 TYR A CA 1
ATOM 803 C C . TYR A 1 96 ? -7.884 -8.901 4.546 1.00 94.38 96 TYR A C 1
ATOM 805 O O . TYR A 1 96 ? -8.533 -8.516 3.578 1.00 94.38 96 TYR A O 1
ATOM 813 N N . THR A 1 97 ? -6.563 -8.781 4.608 1.00 94.25 97 THR A N 1
ATOM 814 C CA . THR A 1 97 ? -5.769 -8.277 3.486 1.00 94.25 97 THR A CA 1
ATOM 815 C C . THR A 1 97 ? -5.388 -9.435 2.578 1.00 94.25 97 THR A C 1
ATOM 817 O O . THR A 1 97 ? -4.881 -10.440 3.068 1.00 94.25 97 THR A O 1
ATOM 820 N N . ARG A 1 98 ? -5.584 -9.297 1.262 1.00 93.12 98 ARG A N 1
ATOM 821 C CA . ARG A 1 98 ? -5.191 -10.320 0.280 1.00 93.12 98 ARG A CA 1
ATOM 822 C C . ARG A 1 98 ? -3.712 -10.206 -0.079 1.00 93.12 98 ARG A C 1
ATOM 824 O O . ARG A 1 98 ? -3.329 -9.967 -1.219 1.00 93.12 98 ARG A O 1
ATOM 831 N N . ASP A 1 99 ? -2.865 -10.353 0.928 1.00 89.31 99 ASP A N 1
ATOM 832 C CA . ASP A 1 99 ? -1.413 -10.271 0.793 1.00 89.31 99 ASP A CA 1
ATOM 833 C C . ASP A 1 99 ? -0.833 -11.347 -0.135 1.00 89.31 99 ASP A C 1
ATOM 835 O O . ASP A 1 99 ? 0.142 -11.084 -0.823 1.00 89.31 99 ASP A O 1
ATOM 839 N N . TRP A 1 100 ? -1.480 -12.508 -0.257 1.00 87.44 100 TRP A N 1
ATOM 840 C CA . TRP A 1 100 ? -1.119 -13.565 -1.212 1.00 87.44 100 TRP A CA 1
ATOM 841 C C . TRP A 1 100 ? -1.164 -13.141 -2.694 1.00 87.44 100 TRP A C 1
ATOM 843 O O . TRP A 1 100 ? -0.571 -13.815 -3.538 1.00 87.44 100 TRP A O 1
ATOM 853 N N . GLU A 1 101 ? -1.830 -12.034 -3.033 1.00 88.81 101 GLU A N 1
ATOM 854 C CA . GLU A 1 101 ? -1.855 -11.481 -4.393 1.00 88.81 101 GLU A CA 1
ATOM 855 C C . GLU A 1 101 ? -0.624 -10.605 -4.700 1.00 88.81 101 GLU A C 1
ATOM 857 O O . GLU A 1 101 ? -0.465 -10.132 -5.827 1.00 88.81 101 GLU A O 1
ATOM 862 N N . SER A 1 102 ? 0.244 -10.331 -3.718 1.00 86.81 102 SER A N 1
ATOM 863 C CA . SER A 1 102 ? 1.334 -9.354 -3.838 1.00 86.81 102 SER A CA 1
ATOM 864 C C . SER A 1 102 ? 2.580 -9.731 -3.028 1.00 86.81 102 SER A C 1
ATOM 866 O O . SER A 1 102 ? 2.524 -10.449 -2.040 1.00 86.81 102 SER A O 1
ATOM 868 N N . TYR A 1 103 ? 3.747 -9.208 -3.411 1.00 90.25 103 TYR A N 1
ATOM 869 C CA . TYR A 1 103 ? 4.957 -9.331 -2.590 1.00 90.25 103 TYR A CA 1
ATOM 870 C C . TYR A 1 103 ? 5.078 -8.117 -1.660 1.00 90.25 103 TYR A C 1
ATOM 872 O O . TYR A 1 103 ? 5.682 -7.106 -2.025 1.00 90.25 103 TYR A O 1
ATOM 880 N N . ILE A 1 104 ? 4.438 -8.186 -0.490 1.00 94.50 104 ILE A N 1
ATOM 881 C CA . ILE A 1 104 ? 4.381 -7.100 0.504 1.00 94.50 104 ILE A CA 1
ATOM 882 C C . ILE A 1 104 ? 4.502 -7.638 1.930 1.00 94.50 104 ILE A C 1
ATOM 884 O O . ILE A 1 104 ? 4.266 -8.816 2.184 1.00 94.50 104 ILE A O 1
ATOM 888 N N . ILE A 1 105 ? 4.836 -6.759 2.873 1.00 95.38 105 ILE A N 1
ATOM 889 C CA . ILE A 1 105 ? 4.748 -7.042 4.309 1.00 95.38 105 ILE A CA 1
ATOM 890 C C . ILE A 1 105 ? 3.464 -6.427 4.855 1.00 95.38 105 ILE A C 1
ATOM 892 O O . ILE A 1 105 ? 3.177 -5.261 4.596 1.00 95.38 105 ILE A O 1
ATOM 896 N N . ILE A 1 106 ? 2.724 -7.187 5.656 1.00 95.44 106 ILE A N 1
ATOM 897 C CA . ILE A 1 106 ? 1.557 -6.703 6.393 1.00 95.44 106 ILE A CA 1
ATOM 898 C C . ILE A 1 106 ? 1.967 -6.407 7.834 1.00 95.44 106 ILE A C 1
ATOM 900 O O . ILE A 1 106 ? 2.519 -7.271 8.515 1.00 95.44 106 ILE A O 1
ATOM 904 N N . LYS A 1 107 ? 1.701 -5.186 8.305 1.00 95.88 107 LYS A N 1
ATOM 905 C CA . LYS A 1 107 ? 2.060 -4.746 9.657 1.00 95.88 107 LYS A CA 1
ATOM 906 C C . LYS A 1 107 ? 0.879 -4.044 10.318 1.00 95.88 107 LYS A C 1
ATOM 908 O O . LYS A 1 107 ? 0.449 -2.987 9.864 1.00 95.88 107 LYS A O 1
ATOM 913 N N . GLU A 1 108 ? 0.380 -4.612 11.410 1.00 94.56 108 GLU A N 1
ATOM 914 C CA . GLU A 1 108 ? -0.526 -3.887 12.300 1.00 94.56 108 GLU A CA 1
ATOM 915 C C . GLU A 1 108 ? 0.292 -2.908 13.153 1.00 94.56 108 GLU A C 1
ATOM 917 O O . GLU A 1 108 ? 1.274 -3.298 13.787 1.00 94.56 108 GLU A O 1
ATOM 922 N N . ASP A 1 109 ? -0.077 -1.630 13.141 1.00 93.12 109 ASP A N 1
ATOM 923 C CA . ASP A 1 109 ? 0.671 -0.580 13.826 1.00 93.12 109 ASP A CA 1
ATOM 924 C C . ASP A 1 109 ? -0.280 0.436 14.471 1.00 93.12 109 ASP A C 1
ATOM 926 O O . ASP A 1 109 ? -0.788 1.355 13.834 1.00 93.12 109 ASP A O 1
ATOM 930 N N . SER A 1 110 ? -0.519 0.270 15.774 1.00 88.56 110 SER A N 1
ATOM 931 C CA . SER A 1 110 ? -1.391 1.163 16.552 1.00 88.56 110 SER A CA 1
ATOM 932 C C . SER A 1 110 ? -0.854 2.592 16.709 1.00 88.56 110 SER A C 1
ATOM 934 O O . SER A 1 110 ? -1.621 3.503 17.030 1.00 88.56 110 SER A O 1
ATOM 936 N N . ASP A 1 111 ? 0.435 2.822 16.446 1.00 87.75 111 ASP A N 1
ATOM 937 C CA . ASP A 1 111 ? 1.065 4.135 16.578 1.00 87.75 111 ASP A CA 1
ATOM 938 C C . ASP A 1 111 ? 0.867 4.999 15.326 1.00 87.75 111 ASP A C 1
ATOM 940 O O . ASP A 1 111 ? 1.062 6.217 15.386 1.00 87.75 111 ASP A O 1
ATOM 944 N N . ILE A 1 112 ? 0.383 4.431 14.209 1.00 85.00 112 ILE A N 1
ATOM 945 C CA . ILE A 1 112 ? 0.137 5.203 12.976 1.00 85.00 112 ILE A CA 1
ATOM 946 C C . ILE A 1 112 ? -0.846 6.349 13.207 1.00 85.00 112 ILE A C 1
ATOM 948 O O . ILE A 1 112 ? -0.703 7.404 12.595 1.00 85.00 112 ILE A O 1
ATOM 952 N N . ILE A 1 113 ? -1.799 6.173 14.128 1.00 83.31 113 ILE A N 1
ATOM 953 C CA . ILE A 1 113 ? -2.769 7.208 14.500 1.00 83.31 113 ILE A CA 1
ATOM 954 C C . ILE A 1 113 ? -2.255 8.166 15.582 1.00 83.31 113 ILE A C 1
ATOM 956 O O . ILE A 1 113 ? -2.796 9.260 15.712 1.00 83.31 113 ILE A O 1
ATOM 960 N N . LYS A 1 114 ? -1.215 7.808 16.349 1.00 72.12 114 LYS A N 1
ATOM 961 C CA . LYS A 1 114 ? -0.649 8.703 17.378 1.00 72.12 114 LYS A CA 1
ATOM 962 C C . LYS A 1 114 ? 0.018 9.921 16.745 1.00 72.12 114 LYS A C 1
ATOM 964 O O . LYS A 1 114 ? -0.082 11.016 17.280 1.00 72.12 114 LYS A O 1
ATOM 969 N N . ASN A 1 115 ? 0.568 9.751 15.544 1.00 56.50 115 ASN A N 1
ATOM 970 C CA . ASN A 1 115 ? 1.148 10.836 14.751 1.00 56.50 115 ASN A CA 1
ATOM 971 C C . ASN A 1 115 ? 0.110 11.842 14.203 1.00 56.50 115 ASN A C 1
ATOM 973 O O . ASN A 1 115 ? 0.506 12.864 13.652 1.00 56.50 115 ASN A O 1
ATOM 977 N N . LEU A 1 116 ? -1.200 11.573 14.328 1.00 55.50 116 LEU A N 1
ATOM 978 C CA . LEU A 1 116 ? -2.267 12.539 14.013 1.00 55.50 116 LEU A CA 1
ATOM 979 C C . LEU A 1 116 ? -2.656 13.409 15.217 1.00 55.50 116 LEU A C 1
ATOM 981 O O . LEU A 1 116 ? -3.185 14.499 15.024 1.00 55.50 116 LEU A O 1
ATOM 985 N N . ASN A 1 117 ? -2.404 12.926 16.436 1.00 45.19 117 ASN A N 1
ATOM 986 C CA . ASN A 1 117 ? -2.807 13.565 17.690 1.00 45.19 117 ASN A CA 1
ATOM 987 C C . ASN A 1 117 ? -1.595 14.152 18.431 1.00 45.19 117 ASN A C 1
ATOM 989 O O . ASN A 1 117 ? -1.537 14.087 19.658 1.00 45.19 117 ASN A O 1
ATOM 993 N N . GLY A 1 118 ? -0.611 14.655 17.680 1.00 44.22 118 GLY A N 1
ATOM 994 C CA . GLY A 1 118 ? 0.511 15.395 18.247 1.00 44.22 118 GLY A CA 1
ATOM 995 C C . GLY A 1 118 ? 0.015 16.607 19.036 1.00 44.22 118 GLY A C 1
ATOM 996 O O . GLY A 1 118 ? -0.905 17.294 18.592 1.00 44.22 118 GLY A O 1
ATOM 997 N N . GLU A 1 119 ? 0.617 16.773 20.210 1.00 39.75 119 GLU A N 1
ATOM 998 C CA . GLU A 1 119 ? 0.519 17.893 21.155 1.00 39.75 119 GLU A CA 1
ATOM 999 C C . GLU A 1 119 ? 0.461 19.285 20.505 1.00 39.75 119 GLU A C 1
ATOM 1001 O O . GLU A 1 119 ? 1.161 19.514 19.489 1.00 39.75 119 GLU A O 1
#

Sequence (119 aa):
FSIKNAKSHVSTQDFLNHIIKATNKDFQSIFNQYFYDHRPPTFEYYQSGNKYYYRWSNVISGFTMPLDIDINGVEKRLFPKELLQSIDIAKHSVIYTRDWESYIIIKEDSDIIKNLNGE

Secondary structure (DSSP, 8-state):
-TTTTTTS---HHHHHHHHHHHH----HHHHHHHHH--SPPEEEEEEETTEEEEEEES--TT----EEEEETTEEEEE---SS-EEEE--TT--EEE-GGGSS-EEEE-GGGGGGGS--

Radius of gyration: 17.74 Å; chains: 1; bounding box: 38×32×54 Å